Protein AF-A0A8J8H681-F1 (afdb_monomer)

Mean predicted aligned error: 3.64 Å

Foldseek 3Di:
DDWDDDPNDIDDPPGDDDDDDDCPCVQVPDPVSSVVD

pLDDT: mean 93.95, std 5.52, range [65.56, 97.56]

Structure (mmCIF, N/CA/C/O backbone):
data_AF-A0A8J8H681-F1
#
_entry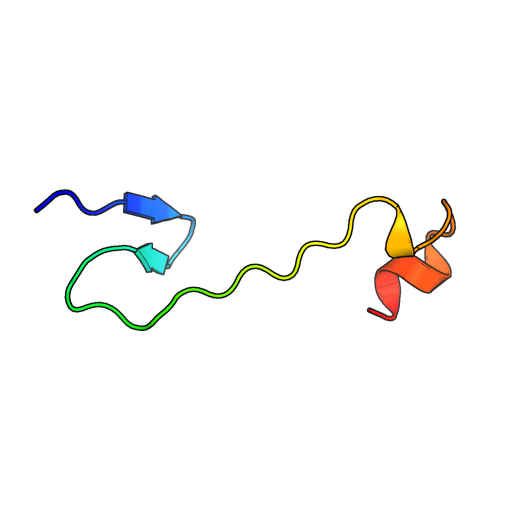.id   AF-A0A8J8H681-F1
#
loop_
_atom_site.group_PDB
_atom_site.id
_atom_site.type_symbol
_atom_site.label_atom_id
_atom_site.label_alt_id
_atom_site.label_comp_id
_atom_site.label_asym_id
_atom_site.label_entity_id
_atom_site.label_seq_id
_atom_site.pdbx_PDB_ins_code
_atom_site.Cartn_x
_atom_site.Cartn_y
_atom_site.Cartn_z
_atom_site.occupancy
_atom_site.B_iso_or_equiv
_atom_site.auth_seq_id
_atom_site.auth_comp_id
_atom_site.auth_asym_id
_atom_site.auth_atom_id
_atom_site.pdbx_PDB_model_num
ATOM 1 N N . MET A 1 1 ? -10.491 7.261 22.861 1.00 65.56 1 MET A N 1
ATOM 2 C CA . MET A 1 1 ? -9.529 6.749 21.861 1.00 65.56 1 MET A CA 1
ATOM 3 C C . MET A 1 1 ? -9.706 7.583 20.611 1.00 65.56 1 MET A C 1
ATOM 5 O O . MET A 1 1 ? -10.845 7.866 20.276 1.00 65.56 1 MET A O 1
ATOM 9 N N . THR A 1 2 ? -8.619 8.050 20.002 1.00 87.50 2 THR A N 1
ATOM 10 C CA . THR A 1 2 ? -8.693 8.966 18.855 1.00 87.50 2 THR A CA 1
ATOM 11 C C . THR A 1 2 ? -8.879 8.172 17.567 1.00 87.50 2 THR A C 1
ATOM 13 O O . THR A 1 2 ? -8.136 7.225 17.319 1.00 87.50 2 THR A O 1
ATOM 16 N N . GLU A 1 3 ? -9.872 8.558 16.773 1.00 95.06 3 GLU A N 1
ATOM 17 C CA . GLU A 1 3 ? -10.180 7.985 15.462 1.00 95.06 3 GLU A CA 1
ATOM 18 C C . GLU A 1 3 ? -9.712 8.943 14.362 1.00 95.06 3 GLU A C 1
ATOM 20 O O . GLU A 1 3 ? -9.719 10.162 14.550 1.00 95.06 3 GLU A O 1
ATOM 25 N N . ILE A 1 4 ? -9.312 8.403 13.211 1.00 97.38 4 ILE A N 1
ATOM 26 C CA . ILE A 1 4 ? -8.891 9.184 12.042 1.00 97.38 4 ILE A CA 1
ATOM 27 C C . ILE A 1 4 ? -9.718 8.744 10.836 1.00 97.38 4 ILE A C 1
ATOM 29 O O . ILE A 1 4 ? -9.927 7.550 10.625 1.00 97.38 4 ILE A O 1
ATOM 33 N N . LYS A 1 5 ? -10.169 9.706 10.025 1.00 97.12 5 LYS A N 1
ATOM 34 C CA . LYS A 1 5 ? -10.856 9.442 8.758 1.00 97.12 5 LYS A CA 1
ATOM 35 C C . LYS A 1 5 ? -9.916 9.699 7.579 1.00 97.12 5 LYS A C 1
ATOM 37 O O . LYS A 1 5 ? -9.398 10.806 7.448 1.00 97.12 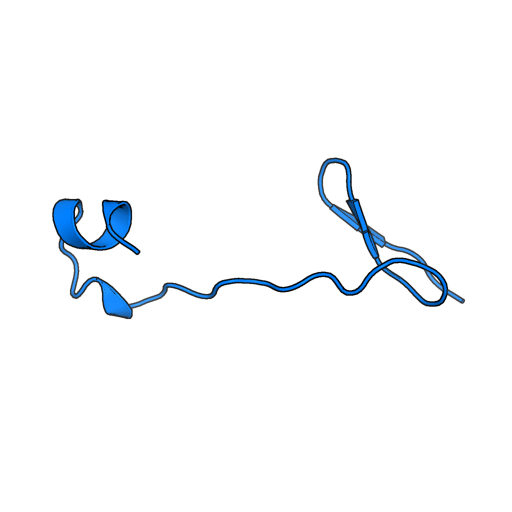5 LYS A O 1
ATOM 42 N N . ILE A 1 6 ? -9.730 8.699 6.717 1.00 97.00 6 ILE A N 1
ATOM 43 C CA . ILE A 1 6 ? -8.993 8.806 5.447 1.00 97.00 6 ILE A CA 1
ATOM 44 C C . ILE A 1 6 ? -9.931 8.364 4.323 1.00 97.00 6 ILE A C 1
ATOM 46 O O . ILE A 1 6 ? -10.292 7.190 4.242 1.00 97.00 6 ILE A O 1
ATOM 50 N N . GLY A 1 7 ? -10.353 9.303 3.469 1.00 95.81 7 GLY A N 1
ATOM 51 C CA . GLY A 1 7 ? -11.403 9.041 2.480 1.00 95.81 7 GLY A CA 1
ATOM 52 C C . GLY A 1 7 ? -12.674 8.533 3.165 1.00 95.81 7 GLY A C 1
ATOM 53 O O . GLY A 1 7 ? -13.180 9.178 4.085 1.00 95.81 7 GLY A O 1
ATOM 54 N N . ASP A 1 8 ? -13.139 7.350 2.771 1.00 96.25 8 ASP A N 1
ATOM 55 C CA . ASP A 1 8 ? -14.321 6.699 3.348 1.00 96.25 8 ASP A CA 1
ATOM 56 C C . ASP A 1 8 ? -13.995 5.719 4.489 1.00 96.25 8 ASP A C 1
ATOM 58 O O . ASP A 1 8 ? -14.887 5.059 5.024 1.00 96.25 8 ASP A O 1
ATOM 62 N N . HIS A 1 9 ? -12.727 5.626 4.899 1.00 96.75 9 HIS A N 1
ATOM 63 C CA . HIS A 1 9 ? -12.282 4.692 5.930 1.00 96.75 9 HIS A CA 1
ATOM 64 C C . HIS A 1 9 ? -12.091 5.378 7.282 1.00 96.75 9 HIS A C 1
ATOM 66 O O . HIS A 1 9 ? -11.422 6.408 7.388 1.00 96.75 9 HIS A O 1
ATOM 72 N N . LEU A 1 10 ? -12.646 4.764 8.329 1.00 97.56 10 LEU A N 1
ATOM 73 C CA . LEU A 1 10 ? -12.359 5.091 9.722 1.00 97.56 10 LEU A CA 1
ATOM 74 C C . LEU A 1 10 ? -11.258 4.163 10.237 1.00 97.56 10 LEU A C 1
ATOM 76 O O . LEU A 1 10 ? -11.334 2.944 10.074 1.00 97.56 10 LEU A O 1
ATOM 80 N N . ILE A 1 11 ? -10.228 4.752 10.836 1.00 97.50 11 ILE A N 1
ATOM 81 C CA . ILE A 1 11 ? -9.050 4.054 11.343 1.00 97.50 11 ILE A CA 1
ATOM 82 C C . ILE A 1 11 ? -8.933 4.350 12.831 1.00 97.50 11 ILE A C 1
ATOM 84 O O . ILE A 1 11 ? -8.843 5.502 13.260 1.00 97.50 11 ILE A O 1
ATOM 88 N N . GLY A 1 12 ? -8.925 3.283 13.618 1.00 96.88 12 GLY A N 1
ATOM 89 C CA . GLY A 1 12 ? -8.827 3.343 15.062 1.00 96.88 12 GLY A CA 1
ATOM 90 C C . GLY A 1 12 ? -9.256 2.020 15.697 1.00 96.88 12 GLY A C 1
ATOM 91 O O . GLY A 1 12 ? -9.672 1.092 14.998 1.00 96.88 12 GLY A O 1
ATOM 92 N N . PRO A 1 13 ? -9.155 1.912 17.025 1.00 96.50 13 PRO A N 1
ATOM 93 C CA . PRO A 1 13 ? -9.611 0.741 17.767 1.00 96.50 13 PRO A CA 1
ATOM 94 C C . PRO A 1 13 ? -11.099 0.449 17.513 1.00 96.50 13 PRO A C 1
ATOM 96 O O . PRO A 1 13 ? -11.918 1.361 17.549 1.00 96.50 13 PRO A O 1
ATOM 99 N N . GLY A 1 14 ? -11.447 -0.818 17.262 1.00 95.25 14 GLY A N 1
ATOM 100 C CA . GLY A 1 14 ? -12.822 -1.249 16.956 1.00 95.25 14 GLY A CA 1
ATOM 101 C C . GLY A 1 14 ? -13.193 -1.240 15.467 1.00 95.25 14 GLY A C 1
ATOM 102 O O . GLY A 1 14 ? -14.210 -1.824 15.099 1.00 95.25 14 GLY A O 1
ATOM 103 N N . HIS A 1 15 ? -12.355 -0.659 14.604 1.00 96.06 15 HIS A N 1
ATOM 104 C CA . HIS A 1 15 ? -12.510 -0.734 13.148 1.00 96.06 15 HIS A CA 1
ATOM 105 C C . HIS A 1 15 ? -11.697 -1.885 12.554 1.00 96.06 15 HIS A C 1
ATOM 107 O O . HIS A 1 15 ? -10.759 -2.403 13.165 1.00 96.06 15 HIS A O 1
ATOM 113 N N . ARG A 1 16 ? -12.046 -2.284 11.326 1.00 96.50 16 ARG A N 1
ATOM 114 C CA . ARG A 1 16 ? -11.255 -3.258 10.562 1.00 96.50 16 ARG A CA 1
ATOM 115 C C . ARG A 1 16 ? -9.811 -2.756 10.381 1.00 96.50 16 ARG A C 1
ATOM 117 O O . ARG A 1 16 ? -9.627 -1.558 10.158 1.00 96.50 16 ARG A O 1
ATOM 124 N N . PRO A 1 17 ? -8.798 -3.643 10.397 1.00 95.94 17 PRO A N 1
ATOM 125 C CA . PRO A 1 17 ? -7.440 -3.258 10.040 1.00 95.94 17 PRO A CA 1
ATOM 126 C C . PRO A 1 17 ? -7.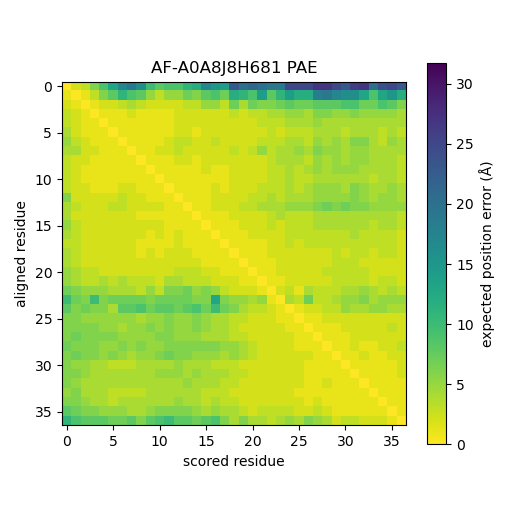393 -2.589 8.664 1.00 95.94 17 PRO A C 1
ATOM 128 O O . PRO A 1 17 ? -8.039 -3.042 7.714 1.00 95.94 17 PRO A O 1
ATOM 131 N N . PHE A 1 18 ? -6.614 -1.516 8.572 1.00 97.25 18 PHE A N 1
ATOM 132 C CA . PHE A 1 18 ? -6.381 -0.777 7.341 1.00 97.25 18 PHE A CA 1
ATOM 133 C C . PHE A 1 18 ? -4.954 -1.060 6.865 1.00 97.25 18 PHE A C 1
ATOM 135 O O . PHE A 1 18 ? -3.994 -0.696 7.540 1.00 97.25 18 PHE A O 1
ATOM 142 N N . ILE A 1 19 ? -4.819 -1.770 5.743 1.00 97.12 19 ILE A N 1
ATOM 143 C CA . ILE A 1 19 ? -3.525 -2.187 5.187 1.00 97.12 19 ILE A CA 1
ATOM 144 C C . ILE A 1 19 ? -3.144 -1.211 4.079 1.00 97.12 19 ILE A C 1
ATOM 146 O O . ILE A 1 19 ? -3.939 -0.959 3.177 1.00 97.12 19 ILE A O 1
ATOM 150 N N . ILE A 1 20 ? -1.923 -0.686 4.144 1.00 95.88 20 ILE A N 1
ATOM 151 C CA . ILE A 1 20 ? -1.370 0.215 3.133 1.00 95.88 20 ILE A CA 1
ATOM 152 C C . ILE A 1 20 ? -0.395 -0.587 2.274 1.00 95.88 20 ILE A C 1
ATOM 154 O O . ILE A 1 20 ? 0.592 -1.111 2.789 1.00 95.88 20 ILE A O 1
ATOM 158 N N . ALA A 1 21 ? -0.677 -0.678 0.974 1.00 94.50 21 ALA A N 1
ATOM 159 C CA . ALA A 1 21 ? 0.284 -1.168 -0.006 1.00 94.50 21 ALA A CA 1
ATOM 160 C C . ALA A 1 21 ? 1.240 -0.021 -0.363 1.00 94.50 21 ALA A C 1
ATOM 162 O O . ALA A 1 21 ? 0.851 0.958 -0.996 1.00 94.50 21 ALA A O 1
ATOM 163 N N . GLU A 1 22 ? 2.476 -0.117 0.115 1.00 94.38 22 GLU A N 1
ATOM 164 C CA . GLU A 1 22 ? 3.532 0.861 -0.138 1.00 94.38 22 GLU A CA 1
ATOM 165 C C . GLU A 1 22 ? 4.296 0.453 -1.406 1.00 94.38 22 GLU A C 1
ATOM 167 O O . GLU A 1 22 ? 4.762 -0.682 -1.520 1.00 94.38 22 GLU A O 1
ATOM 172 N N . MET A 1 23 ? 4.381 1.368 -2.372 1.00 90.06 23 MET A N 1
ATOM 173 C CA . MET A 1 23 ? 4.866 1.080 -3.722 1.00 90.06 23 MET A CA 1
ATOM 174 C C . MET A 1 23 ? 6.224 1.706 -4.064 1.00 90.06 23 MET A C 1
ATOM 176 O O . MET A 1 23 ? 6.925 1.131 -4.898 1.00 90.06 23 MET A O 1
ATOM 180 N N . SER A 1 24 ? 6.603 2.821 -3.424 1.00 86.88 24 SER A N 1
ATOM 181 C CA . SER A 1 24 ? 7.828 3.628 -3.604 1.00 86.88 24 SER A CA 1
ATOM 182 C C . SER A 1 24 ? 8.619 3.316 -4.887 1.00 86.88 24 SER A C 1
ATOM 184 O O . SER A 1 24 ? 8.087 3.399 -5.986 1.00 86.88 24 SER A O 1
ATOM 186 N N . GLY A 1 25 ? 9.899 2.957 -4.785 1.00 90.25 25 GLY A N 1
ATOM 187 C CA . GLY A 1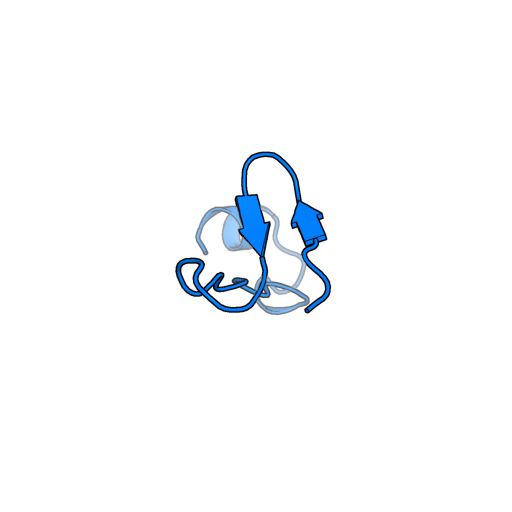 25 ? 10.765 2.642 -5.918 1.00 90.25 25 GLY A CA 1
ATOM 188 C C . GLY A 1 25 ? 10.580 1.239 -6.500 1.00 90.25 25 GLY A C 1
ATOM 189 O O . GLY A 1 25 ? 11.339 0.871 -7.395 1.00 90.25 25 GLY A O 1
ATOM 190 N N . ASN A 1 26 ? 9.604 0.444 -6.047 1.00 93.44 26 ASN A N 1
ATOM 191 C CA . ASN A 1 26 ? 9.477 -0.965 -6.455 1.00 93.44 26 ASN A CA 1
ATOM 192 C C . ASN A 1 26 ? 9.104 -1.128 -7.941 1.00 93.44 26 ASN A C 1
ATOM 194 O O . ASN A 1 26 ? 9.279 -2.199 -8.526 1.00 93.44 26 ASN A O 1
ATOM 198 N N . HIS A 1 27 ? 8.659 -0.046 -8.583 1.00 94.69 27 HIS A N 1
ATOM 199 C CA . HIS A 1 27 ? 8.404 0.017 -10.019 1.00 94.69 27 HIS A CA 1
ATOM 200 C C . HIS A 1 27 ? 9.623 0.480 -10.851 1.00 94.69 27 HIS A C 1
ATOM 202 O O . HIS A 1 27 ? 9.532 0.556 -12.077 1.00 94.69 27 HIS A O 1
ATOM 208 N N . ASN A 1 28 ? 10.776 0.761 -10.225 1.00 92.06 28 ASN A N 1
ATOM 209 C CA . ASN A 1 28 ? 12.031 1.184 -10.872 1.00 92.06 28 ASN A CA 1
ATOM 210 C C . ASN A 1 28 ? 11.870 2.365 -11.851 1.00 92.06 28 ASN A C 1
ATOM 212 O O . ASN A 1 28 ? 12.484 2.389 -12.916 1.00 92.06 28 ASN A O 1
ATOM 216 N N . GLY A 1 29 ? 10.990 3.318 -11.536 1.00 93.94 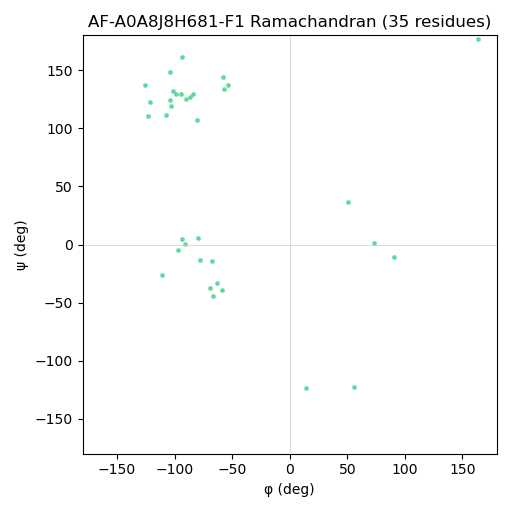29 GLY A N 1
ATOM 217 C CA . GLY A 1 29 ? 10.713 4.471 -12.402 1.00 93.94 29 GLY A CA 1
ATOM 218 C C . GLY A 1 29 ? 9.889 4.157 -13.659 1.00 93.94 29 GLY A C 1
ATOM 219 O O . GLY A 1 29 ? 9.595 5.067 -14.427 1.00 93.94 29 GLY A O 1
ATOM 220 N N . SER A 1 30 ? 9.470 2.905 -13.868 1.00 96.31 30 SER A N 1
ATOM 221 C CA . SER A 1 30 ? 8.578 2.523 -14.967 1.00 96.31 30 SER A CA 1
ATOM 222 C C . SER A 1 30 ? 7.119 2.710 -14.557 1.00 96.31 30 SER A C 1
ATOM 224 O O . SER A 1 30 ? 6.694 2.180 -13.529 1.00 96.31 30 SER A O 1
ATOM 226 N N . LEU A 1 31 ? 6.355 3.441 -15.372 1.00 95.44 31 LEU A N 1
ATOM 227 C CA . LEU A 1 31 ? 4.911 3.592 -15.184 1.00 95.44 31 LEU A CA 1
ATOM 228 C C . LEU A 1 31 ? 4.182 2.262 -15.401 1.00 95.44 31 LEU A C 1
ATOM 230 O O . LEU A 1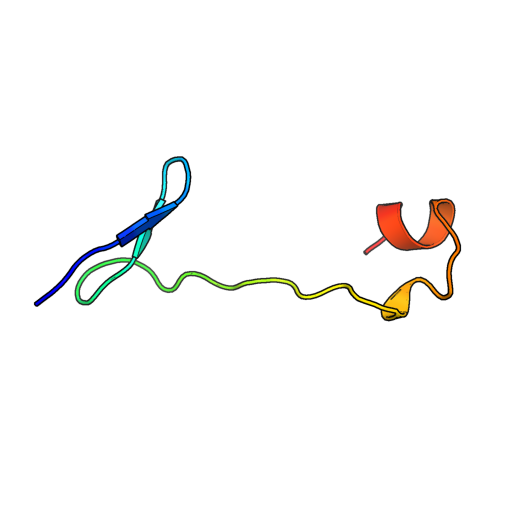 31 ? 3.347 1.884 -14.588 1.00 95.44 31 LEU A O 1
ATOM 234 N N . ASP A 1 32 ? 4.545 1.526 -16.451 1.00 96.94 32 ASP A N 1
ATOM 235 C CA . ASP A 1 32 ?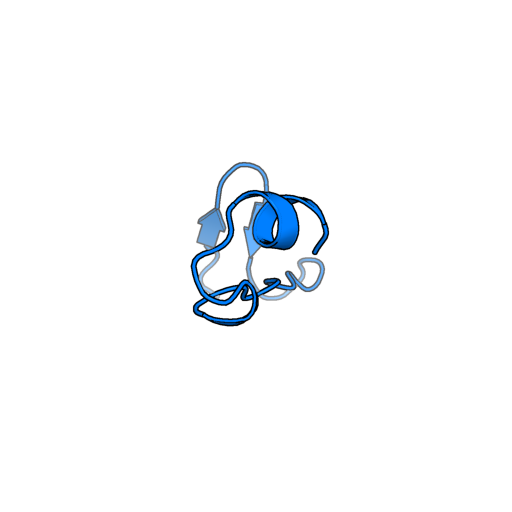 3.900 0.252 -16.782 1.00 96.94 32 ASP A CA 1
ATOM 236 C C . ASP A 1 32 ? 4.013 -0.754 -15.634 1.00 96.94 32 ASP A C 1
ATOM 238 O O . ASP A 1 32 ? 3.053 -1.448 -15.315 1.00 96.94 32 A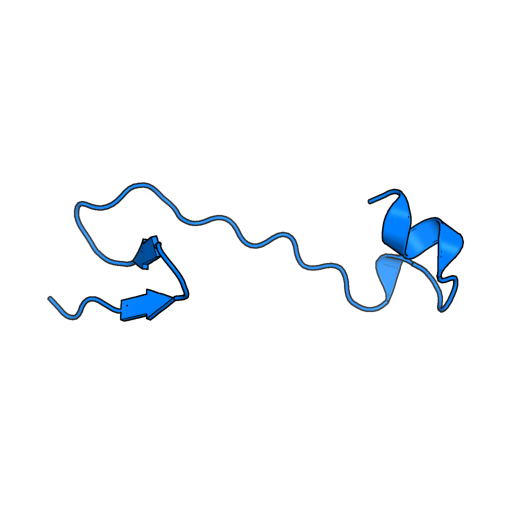SP A O 1
ATOM 242 N N . ARG A 1 33 ? 5.167 -0.791 -14.955 1.00 94.06 33 ARG A N 1
ATOM 243 C CA . ARG A 1 33 ? 5.356 -1.634 -13.768 1.00 94.06 33 ARG A CA 1
ATOM 244 C C . ARG A 1 33 ? 4.549 -1.139 -12.575 1.00 94.06 33 ARG A C 1
ATOM 246 O O . ARG A 1 33 ? 4.036 -1.964 -11.835 1.00 94.06 33 ARG A O 1
ATOM 253 N N . ALA A 1 34 ? 4.433 0.176 -12.387 1.00 95.50 34 ALA A N 1
ATOM 254 C CA . ALA A 1 34 ? 3.654 0.745 -11.288 1.00 95.50 34 ALA A CA 1
ATOM 255 C C . ALA A 1 34 ? 2.165 0.394 -11.397 1.00 95.50 34 ALA A C 1
ATOM 257 O O . ALA A 1 34 ? 1.511 0.210 -10.382 1.00 95.50 34 ALA A O 1
ATOM 258 N N . LEU A 1 35 ? 1.640 0.271 -12.618 1.00 95.19 35 LEU A N 1
ATOM 259 C CA . LEU A 1 35 ? 0.244 -0.102 -12.862 1.00 95.19 35 LEU A CA 1
ATOM 260 C C . LEU A 1 35 ? -0.035 -1.605 -12.687 1.00 95.19 35 LEU A C 1
ATOM 262 O O . LEU A 1 35 ? -1.197 -2.005 -12.671 1.00 95.19 35 LEU A O 1
ATOM 266 N N . GLN A 1 36 ? 1.004 -2.439 -12.605 1.00 94.38 36 GLN A N 1
ATOM 267 C CA . GLN A 1 36 ? 0.887 -3.898 -12.490 1.00 94.38 36 GLN A CA 1
ATOM 268 C C . GLN A 1 36 ? 0.988 -4.425 -11.054 1.00 94.38 36 GLN A C 1
ATOM 270 O O . GLN A 1 36 ? 0.858 -5.635 -10.859 1.00 94.38 36 GLN A O 1
ATOM 275 N N . ILE A 1 37 ? 1.257 -3.561 -10.074 1.00 87.38 37 ILE A N 1
ATOM 276 C CA . ILE A 1 37 ? 1.463 -3.933 -8.668 1.00 87.38 37 ILE A CA 1
ATOM 277 C C . ILE A 1 37 ? 0.358 -3.300 -7.825 1.00 87.38 37 ILE A C 1
ATOM 279 O O . ILE A 1 37 ? -0.197 -4.026 -6.970 1.00 87.38 37 ILE A O 1
#

Sequence (37 aa):
MTEIKIGDHLIGPGHRPFIIAEMSGNHNGSLDRALQI

Solvent-accessible surface area (backbone atoms only — not comparable to full-atom values): 2689 Å² total; per-residue (Å²): 134,81,72,47,77,56,89,95,42,63,46,43,93,94,46,72,88,82,84,81,88,86,57,85,71,81,31,73,87,38,66,75,50,54,76,72,112

Radius of gyration: 14.6 Å; Cα contacts (8 Å, |Δi|>4)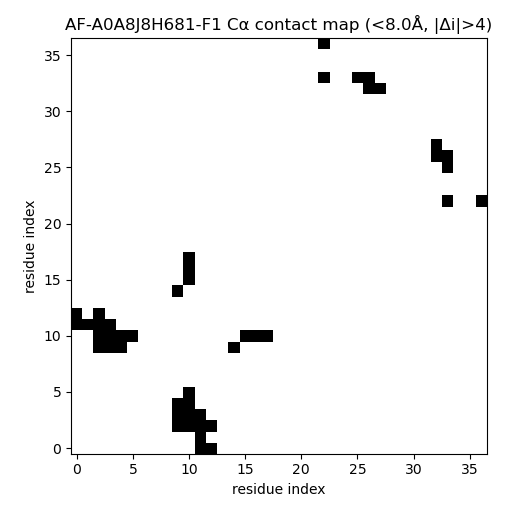: 23; chains: 1; bounding box: 26×13×39 Å

Secondary structure (DSSP, 8-state):
---EEETTEEESTTSPP------GGGGTT-HHHHTT-